Protein AF-A0AAW0JKC2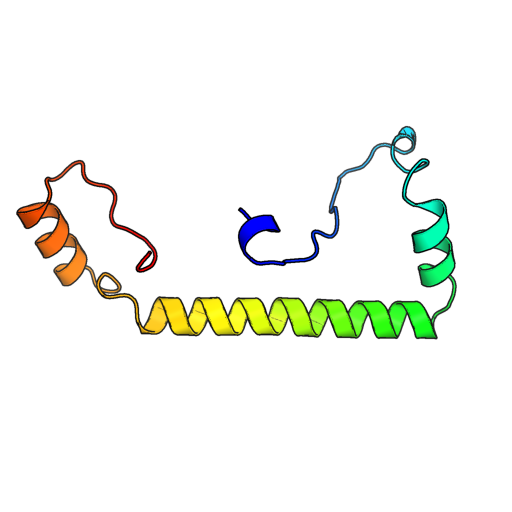-F1 (afdb_monomer_lite)

Secondary structure (DSSP, 8-state):
-GGGGT----------GGGGSSSHHHHHHHHHSHHHHHHHHHHHHHHHHHHHHHHHHHHHS-TT-SHHHHHHHHHHH-TTPPPPSS--

Foldseek 3Di:
DCVVVVHDDDDPDPDDPPVCPDPPPVVVVLCVDVVSVVVVVVVVVVSVVVVVVVLVVQCVVPQPNDPVSVVVCCVVPHVPDDDDSGDD

pLDDT: mean 73.34, std 15.55, range [43.09, 92.12]

Sequence (88 aa):
MAARFGAKIIPFGAVGEDDISENDTGLKQELKDRDKAHELYLRVKSEVGRWLAYLKEKRESDPYRNLLSRLIYLATHGFTSEIPTFKL

Structure (mmCIF, N/CA/C/O backbone):
data_AF-A0AAW0JKC2-F1
#
_entry.id   AF-A0AAW0JKC2-F1
#
loop_
_atom_site.group_PDB
_atom_site.id
_atom_site.type_symbol
_atom_site.label_atom_id
_atom_site.label_alt_id
_atom_site.label_comp_id
_atom_site.label_asym_id
_atom_site.label_entity_id
_atom_site.label_seq_id
_atom_site.pdbx_PDB_ins_code
_atom_site.Cartn_x
_atom_site.Cartn_y
_atom_site.Cartn_z
_atom_site.occupancy
_atom_site.B_iso_or_equiv
_atom_site.auth_seq_id
_atom_site.auth_comp_id
_atom_site.auth_asym_id
_atom_site.auth_atom_id
_atom_site.pdbx_PDB_model_num
ATOM 1 N N . MET A 1 1 ? -4.824 8.221 -6.883 1.00 51.38 1 MET A N 1
ATOM 2 C CA . MET A 1 1 ? -4.191 6.880 -6.842 1.00 51.38 1 MET A CA 1
ATOM 3 C C . MET A 1 1 ? -4.939 5.912 -5.921 1.00 51.38 1 MET A C 1
ATOM 5 O O . MET A 1 1 ? -5.336 4.871 -6.412 1.00 51.38 1 MET A O 1
ATOM 9 N N . ALA A 1 2 ? -5.243 6.259 -4.663 1.00 46.62 2 ALA A N 1
ATOM 10 C CA . ALA A 1 2 ? -5.995 5.393 -3.733 1.00 46.62 2 ALA A CA 1
ATOM 11 C C . ALA A 1 2 ? -7.433 5.028 -4.183 1.00 46.62 2 ALA A C 1
ATOM 13 O O . ALA A 1 2 ? -7.838 3.874 -4.067 1.00 46.62 2 ALA A O 1
ATOM 14 N N . ALA A 1 3 ? -8.170 5.967 -4.791 1.00 50.59 3 ALA A N 1
ATOM 15 C CA . ALA A 1 3 ? -9.533 5.723 -5.283 1.00 50.59 3 ALA A CA 1
ATOM 16 C C . ALA A 1 3 ? -9.618 4.661 -6.402 1.00 50.59 3 ALA A C 1
ATOM 18 O O . ALA A 1 3 ? -10.595 3.926 -6.478 1.00 50.59 3 ALA A O 1
ATOM 19 N N . ARG A 1 4 ? -8.573 4.522 -7.237 1.00 54.91 4 ARG A N 1
ATOM 20 C CA . ARG A 1 4 ? -8.526 3.515 -8.320 1.00 54.91 4 ARG A CA 1
ATOM 21 C C . ARG A 1 4 ? -8.422 2.079 -7.802 1.00 54.91 4 ARG A C 1
ATOM 23 O O . ARG A 1 4 ? -8.688 1.151 -8.553 1.00 54.91 4 ARG A O 1
ATOM 30 N N . PHE A 1 5 ? -8.036 1.910 -6.541 1.00 59.00 5 PHE A N 1
ATOM 31 C CA . PHE A 1 5 ? -7.844 0.613 -5.903 1.00 59.00 5 PHE A CA 1
ATOM 32 C C . PHE A 1 5 ? -8.952 0.287 -4.886 1.00 59.00 5 PHE A C 1
ATOM 34 O O . PHE A 1 5 ? -8.828 -0.673 -4.134 1.00 59.00 5 PHE A O 1
ATOM 41 N N . GLY A 1 6 ? -10.031 1.081 -4.833 1.00 58.94 6 GLY A N 1
ATOM 42 C CA . GLY A 1 6 ? -11.134 0.865 -3.888 1.00 58.94 6 GLY A CA 1
ATOM 43 C C . GLY A 1 6 ? -10.731 1.031 -2.418 1.00 58.94 6 GLY A C 1
ATOM 44 O O . GLY A 1 6 ? -11.421 0.534 -1.530 1.00 58.94 6 GLY A O 1
ATOM 45 N N . ALA A 1 7 ? -9.606 1.698 -2.144 1.00 55.03 7 ALA A N 1
ATOM 46 C CA . ALA A 1 7 ? -9.142 1.940 -0.787 1.00 55.03 7 ALA A CA 1
ATOM 47 C C . ALA A 1 7 ? -9.987 3.045 -0.137 1.00 55.03 7 ALA A C 1
ATOM 49 O O . ALA A 1 7 ? -10.088 4.153 -0.672 1.00 55.03 7 ALA A O 1
ATOM 50 N N . LYS A 1 8 ? -10.571 2.755 1.032 1.00 59.91 8 LYS A N 1
ATOM 51 C CA . LYS A 1 8 ? -11.230 3.769 1.857 1.00 59.91 8 LYS A CA 1
ATOM 52 C C . LYS A 1 8 ? -10.153 4.698 2.417 1.00 59.91 8 LYS A C 1
ATOM 54 O O . LYS A 1 8 ? -9.332 4.286 3.231 1.00 59.91 8 LYS A O 1
ATOM 59 N N . ILE A 1 9 ? -10.132 5.942 1.944 1.00 58.66 9 ILE A N 1
ATOM 60 C CA . ILE A 1 9 ? -9.207 6.959 2.448 1.00 58.66 9 ILE A CA 1
ATOM 61 C C . ILE A 1 9 ? -9.726 7.407 3.810 1.00 58.66 9 ILE A C 1
ATOM 63 O O . ILE A 1 9 ? -10.799 7.999 3.899 1.00 58.66 9 ILE A O 1
ATOM 67 N N . ILE A 1 10 ? -8.968 7.113 4.863 1.00 57.12 10 ILE A N 1
ATOM 68 C CA . ILE A 1 10 ? -9.161 7.760 6.158 1.00 57.12 10 ILE A CA 1
ATOM 69 C C . ILE A 1 10 ? -8.301 9.021 6.136 1.00 57.12 10 ILE A C 1
ATOM 71 O O . ILE A 1 10 ? -7.081 8.900 5.989 1.00 57.12 10 ILE A O 1
ATOM 75 N N . PRO A 1 11 ? -8.900 10.220 6.215 1.00 49.03 11 PRO A N 1
ATOM 76 C CA . PRO A 1 11 ? -8.123 11.444 6.262 1.00 49.03 11 PRO A CA 1
ATOM 77 C C . PRO A 1 11 ? -7.288 11.450 7.547 1.00 49.03 11 PRO A C 1
ATOM 79 O O . PRO A 1 11 ? -7.824 11.423 8.650 1.00 49.03 11 PRO A O 1
ATOM 82 N N . PHE A 1 12 ? -5.965 11.474 7.399 1.00 48.44 12 PHE A N 1
ATOM 83 C CA . PHE A 1 12 ? -5.046 11.871 8.462 1.00 48.44 12 PHE A CA 1
ATOM 84 C C . PHE A 1 12 ? -4.594 13.292 8.131 1.00 48.44 12 PHE A C 1
ATOM 86 O O . PHE A 1 12 ? -3.669 13.489 7.346 1.00 48.44 12 PHE A O 1
ATOM 93 N N . GLY A 1 13 ? -5.314 14.282 8.653 1.00 43.09 13 GLY A N 1
ATOM 94 C CA . GLY A 1 13 ? -4.913 15.683 8.571 1.00 43.09 13 GLY A CA 1
ATOM 95 C C . GLY A 1 13 ? -4.304 16.138 9.895 1.00 43.09 13 GLY A C 1
ATOM 96 O O . GLY A 1 13 ? -4.801 15.778 10.961 1.00 43.09 13 GLY A O 1
ATOM 97 N N . ALA A 1 14 ? -3.254 16.958 9.840 1.00 51.84 14 ALA A N 1
ATOM 98 C CA . ALA A 1 14 ? -3.013 17.937 10.896 1.00 51.84 14 ALA A CA 1
ATOM 99 C C . ALA A 1 14 ? -4.096 19.010 10.721 1.00 51.84 14 ALA A C 1
ATOM 101 O O . ALA A 1 14 ? -3.925 19.947 9.949 1.00 51.84 14 ALA A O 1
ATOM 102 N N . VAL A 1 15 ? -5.268 18.766 11.301 1.00 48.81 15 VAL A N 1
ATOM 103 C CA . VAL A 1 15 ? -6.455 19.592 11.086 1.00 48.81 15 VAL A CA 1
ATOM 104 C C . VAL A 1 15 ? -6.505 20.654 12.184 1.00 48.81 15 VAL A C 1
ATOM 106 O O . VAL A 1 15 ? -6.531 20.304 13.363 1.00 48.81 15 VAL A O 1
ATOM 109 N N . GLY A 1 16 ? -6.467 21.939 11.809 1.00 57.53 16 GLY A N 1
ATOM 110 C CA . GLY A 1 16 ? -6.840 23.026 12.719 1.00 57.53 16 GLY A CA 1
ATOM 111 C C . GLY A 1 16 ? -8.309 22.867 13.110 1.00 57.53 16 GLY A C 1
ATOM 112 O O . GLY A 1 16 ? -9.094 22.390 12.298 1.00 57.53 16 GLY A O 1
ATOM 113 N N . GLU A 1 17 ? -8.668 23.207 14.349 1.00 52.38 17 GLU A N 1
ATOM 114 C CA . GLU A 1 17 ? -9.948 22.853 14.997 1.00 52.38 17 GLU A CA 1
ATOM 115 C C . GLU A 1 17 ? -11.223 23.111 14.161 1.00 52.38 17 GLU A C 1
ATOM 117 O O . GLU A 1 17 ? -12.235 22.441 14.376 1.00 52.38 17 GLU A O 1
ATOM 122 N N . ASP A 1 18 ? -11.162 24.004 13.174 1.00 55.84 18 ASP A N 1
ATOM 123 C CA . ASP A 1 18 ? -12.303 24.513 12.415 1.00 55.84 18 ASP A CA 1
ATOM 124 C C . ASP A 1 18 ? -12.770 23.608 11.250 1.00 55.84 18 ASP A C 1
ATOM 126 O O . ASP A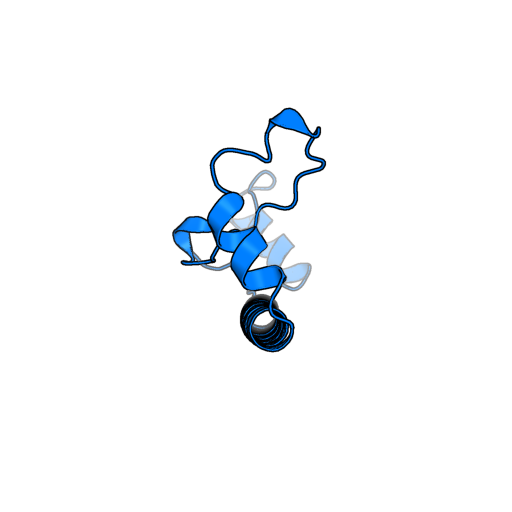 1 18 ? -13.964 23.587 10.944 1.00 55.84 18 ASP A O 1
ATOM 130 N N . ASP A 1 19 ? -11.902 22.782 10.642 1.00 51.19 19 ASP A N 1
ATOM 131 C CA . ASP A 1 19 ? -12.305 21.913 9.508 1.00 51.19 19 ASP A CA 1
ATOM 132 C C . ASP A 1 19 ? -12.959 20.590 9.964 1.00 51.19 19 ASP A C 1
ATOM 134 O O . ASP A 1 19 ? -13.398 19.764 9.158 1.00 51.19 19 ASP A O 1
ATOM 138 N N . ILE A 1 20 ? -13.042 20.363 11.278 1.00 53.38 20 ILE A N 1
ATOM 139 C CA . ILE A 1 20 ? -13.493 19.102 11.884 1.00 53.38 20 ILE A CA 1
ATOM 140 C C . ILE A 1 20 ? -15.035 19.027 12.019 1.00 53.38 20 ILE A C 1
ATOM 142 O O . ILE A 1 20 ? -15.572 18.151 12.700 1.00 53.38 20 ILE A O 1
ATOM 146 N N . SER A 1 21 ? -15.782 19.955 11.422 1.00 51.47 21 SER A N 1
ATOM 147 C CA . SER A 1 21 ? -17.222 20.106 11.681 1.00 51.47 21 SER A CA 1
ATOM 148 C C . SER A 1 21 ? -18.118 19.348 10.692 1.00 51.47 21 SER A C 1
ATOM 150 O O . SER A 1 21 ? -19.117 18.753 11.093 1.00 51.47 21 SER A O 1
ATOM 152 N N . GLU A 1 22 ? -17.765 19.291 9.405 1.00 48.81 22 GLU A N 1
ATOM 153 C CA . GLU A 1 22 ? -18.782 19.001 8.380 1.00 48.81 22 GLU A CA 1
ATOM 154 C C . GLU A 1 22 ? -18.942 17.507 8.027 1.00 48.81 22 GLU A C 1
ATOM 156 O O . GLU A 1 22 ? -20.033 17.077 7.666 1.00 48.81 22 GLU A O 1
ATOM 161 N N . ASN A 1 23 ? -17.907 16.678 8.225 1.00 49.03 23 ASN A N 1
ATOM 162 C CA . ASN A 1 23 ? -17.962 15.217 8.004 1.00 49.03 23 ASN A CA 1
ATOM 163 C C . ASN A 1 23 ? -17.789 14.374 9.280 1.00 49.03 23 ASN A C 1
ATOM 165 O O . ASN A 1 23 ? -17.905 13.148 9.241 1.00 49.03 23 ASN A O 1
ATOM 169 N N . ASP A 1 24 ? -17.491 15.007 10.414 1.00 51.72 24 ASP A N 1
ATOM 170 C CA . ASP A 1 24 ? -16.979 14.30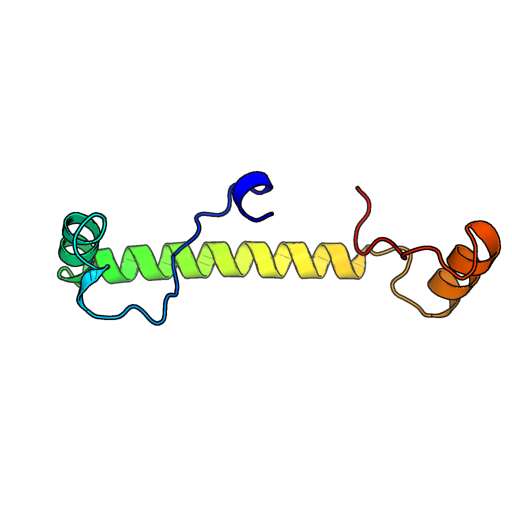8 11.595 1.00 51.72 24 ASP A CA 1
ATOM 171 C C . ASP A 1 24 ? -18.055 14.007 12.646 1.00 51.72 24 ASP A C 1
ATOM 173 O O . ASP A 1 24 ? -17.830 13.230 13.569 1.00 51.72 24 ASP A O 1
ATOM 177 N N . THR A 1 25 ? -19.252 14.583 12.526 1.00 50.22 25 THR A N 1
ATOM 178 C CA . THR A 1 25 ? -20.314 14.448 13.539 1.00 50.22 25 THR A CA 1
ATOM 179 C C . THR A 1 25 ? -20.824 13.008 13.682 1.00 50.22 25 THR A C 1
ATOM 181 O O . THR A 1 25 ? -21.012 12.545 14.809 1.00 50.22 25 THR A O 1
ATOM 184 N N . GLY A 1 26 ? -20.963 12.271 12.573 1.00 57.38 26 GLY A N 1
ATOM 185 C CA . GLY A 1 26 ? -21.348 10.853 12.575 1.00 57.38 26 GLY A CA 1
ATOM 186 C C . GLY A 1 26 ? -20.212 9.910 12.992 1.00 57.38 26 GLY A C 1
ATOM 187 O O . GLY A 1 26 ? -20.414 9.025 13.823 1.00 57.38 26 GLY A O 1
ATOM 188 N N . LEU A 1 27 ? -18.991 10.141 12.493 1.00 60.44 27 LEU A N 1
ATOM 189 C CA . LEU A 1 27 ? -17.817 9.320 12.821 1.00 60.44 27 LEU A CA 1
ATOM 190 C C . LEU A 1 27 ? -17.397 9.482 14.293 1.00 60.44 27 LEU A C 1
ATOM 192 O O . LEU A 1 27 ? -17.105 8.496 14.967 1.00 60.44 27 LEU A O 1
ATOM 196 N N . LYS A 1 28 ? -17.447 10.705 14.840 1.00 60.97 28 LYS A N 1
ATOM 197 C CA . LYS A 1 28 ? -17.212 10.972 16.270 1.00 60.97 28 LYS A CA 1
ATOM 198 C C . LYS A 1 28 ? -18.219 10.270 17.177 1.00 60.97 28 LYS A C 1
ATOM 200 O O . LYS A 1 28 ? -17.863 9.913 18.297 1.00 60.97 28 LYS A O 1
ATOM 205 N N . GLN A 1 29 ? -19.468 10.084 16.741 1.00 60.09 29 GLN A N 1
ATOM 206 C CA . GLN A 1 29 ? -20.465 9.330 17.509 1.00 60.09 29 GLN A CA 1
ATOM 207 C C . GLN A 1 29 ? -20.172 7.827 17.513 1.00 60.09 29 GLN A C 1
ATOM 209 O O . GLN A 1 29 ? -20.306 7.202 18.562 1.00 60.09 29 GLN A O 1
ATOM 214 N N . GLU A 1 30 ? -19.706 7.257 16.399 1.00 58.34 30 GLU A N 1
ATOM 215 C CA . GLU A 1 30 ? -19.260 5.856 16.349 1.00 58.34 30 GLU A CA 1
ATOM 216 C C . GLU A 1 30 ? -17.992 5.614 17.179 1.00 58.34 30 GLU A C 1
ATOM 218 O O . GLU A 1 30 ? -17.868 4.572 17.813 1.00 58.34 30 GLU A O 1
ATOM 223 N N . LEU A 1 31 ? -17.084 6.593 17.247 1.00 62.19 31 LEU A N 1
ATOM 224 C CA . LEU A 1 31 ? -15.862 6.518 18.058 1.00 62.19 31 LEU A CA 1
ATOM 225 C C . LEU A 1 31 ? -16.096 6.699 19.571 1.00 62.19 31 LEU A C 1
ATOM 227 O O . LEU A 1 31 ? -15.215 6.368 20.364 1.00 62.19 31 LEU A O 1
ATOM 231 N N . LYS A 1 32 ? -17.260 7.220 19.990 1.00 69.50 32 LYS A N 1
ATOM 232 C CA . LYS A 1 32 ? -17.645 7.304 21.415 1.00 69.50 32 LYS A CA 1
ATOM 233 C C . LYS A 1 32 ? -18.027 5.944 21.996 1.00 69.50 32 LYS A C 1
ATOM 235 O O . LYS A 1 32 ? -17.899 5.740 23.202 1.00 69.50 32 LYS A O 1
ATOM 240 N N . ASP A 1 33 ? -18.497 5.038 21.149 1.00 80.19 33 ASP A N 1
ATOM 241 C CA . ASP A 1 33 ? -18.831 3.669 21.512 1.00 80.19 33 ASP A CA 1
ATOM 242 C C . ASP A 1 33 ? -17.576 2.795 21.373 1.00 80.19 33 ASP A C 1
ATOM 244 O O . ASP A 1 33 ? -17.003 2.657 20.289 1.00 80.19 33 ASP A O 1
ATOM 248 N N . ARG A 1 34 ? -17.107 2.237 22.496 1.00 79.50 34 ARG A N 1
ATOM 249 C CA . ARG A 1 34 ? -15.839 1.491 22.546 1.00 79.50 34 ARG A CA 1
ATOM 250 C C . ARG A 1 34 ? -15.860 0.258 21.646 1.00 79.50 34 ARG A C 1
ATOM 252 O O . ARG A 1 34 ? -14.819 -0.061 21.070 1.00 79.50 34 ARG A O 1
ATOM 259 N N . ASP A 1 35 ? -17.009 -0.399 21.511 1.00 81.50 35 ASP A N 1
ATOM 260 C CA . ASP A 1 35 ? -17.126 -1.629 20.730 1.00 81.50 35 ASP A CA 1
ATOM 261 C C . ASP A 1 35 ? -17.093 -1.312 19.231 1.00 81.50 35 ASP A C 1
ATOM 263 O O . ASP A 1 35 ? -16.307 -1.898 18.484 1.00 81.50 35 ASP A O 1
ATOM 267 N N . LYS A 1 36 ? -17.823 -0.277 18.798 1.00 80.44 36 LYS A N 1
ATOM 268 C CA . LYS A 1 36 ? -17.808 0.190 17.399 1.00 80.44 36 LYS A CA 1
ATOM 269 C C . LYS A 1 36 ? -16.451 0.747 16.978 1.00 80.44 36 LYS A C 1
ATOM 271 O O . LYS A 1 36 ? -15.979 0.468 15.874 1.00 80.44 36 LYS A O 1
ATOM 276 N N . ALA A 1 37 ? -15.781 1.489 17.860 1.00 76.44 37 ALA A N 1
ATOM 277 C CA . ALA A 1 37 ? -14.422 1.964 17.614 1.00 76.44 37 ALA A CA 1
ATOM 278 C C . ALA A 1 37 ? -13.438 0.794 17.434 1.00 76.44 37 ALA A C 1
ATOM 280 O O . ALA A 1 37 ? -12.561 0.840 16.565 1.00 76.44 37 ALA A O 1
ATOM 281 N N . HIS A 1 38 ? -13.595 -0.272 18.227 1.00 83.81 38 HIS A N 1
ATOM 282 C CA . HIS A 1 38 ? -12.775 -1.472 18.108 1.00 83.81 38 HIS A CA 1
ATOM 283 C C . HIS A 1 38 ? -13.029 -2.216 16.790 1.00 83.81 38 HIS A C 1
ATOM 285 O O . HIS A 1 38 ? -12.072 -2.579 16.102 1.00 83.81 38 HIS A O 1
ATOM 291 N N . GLU A 1 39 ? -14.290 -2.380 16.386 1.00 85.25 39 GLU A N 1
ATOM 292 C CA . GLU A 1 39 ? -14.653 -2.975 15.094 1.00 85.25 39 GLU A CA 1
ATOM 293 C C . GLU A 1 39 ? -14.077 -2.187 13.910 1.00 85.25 39 GLU A C 1
ATOM 295 O O . GLU A 1 39 ? -13.479 -2.771 12.998 1.00 85.25 39 GLU A O 1
ATOM 300 N N . LEU A 1 40 ? -14.183 -0.854 13.943 1.00 82.62 40 LEU A N 1
ATOM 301 C CA . LEU A 1 40 ? -13.601 0.022 12.928 1.00 82.62 40 LEU A CA 1
ATOM 302 C C . LEU A 1 40 ? -12.077 -0.146 12.862 1.00 82.62 40 LEU A C 1
ATOM 304 O O . LEU A 1 40 ? -11.520 -0.309 11.774 1.00 82.62 40 LEU A O 1
ATOM 308 N N . TYR A 1 41 ? -11.400 -0.161 14.014 1.00 82.69 41 TYR A N 1
ATOM 309 C CA . TYR A 1 41 ? -9.958 -0.392 14.084 1.00 82.69 41 TYR A CA 1
ATOM 310 C C . TYR A 1 41 ? -9.566 -1.740 13.468 1.00 82.69 41 TYR A C 1
ATOM 312 O O . TYR A 1 41 ? -8.644 -1.797 12.651 1.00 82.69 41 TYR A O 1
ATOM 320 N N . LEU A 1 42 ? -10.268 -2.824 13.816 1.00 88.81 42 LEU A N 1
ATOM 321 C CA . LEU A 1 42 ? -9.994 -4.156 13.275 1.00 88.81 42 LEU A CA 1
ATOM 322 C C . LEU A 1 42 ? -10.194 -4.204 11.760 1.00 88.81 42 LEU A C 1
ATOM 324 O O . LEU A 1 42 ? -9.354 -4.760 11.044 1.00 88.81 42 LEU A O 1
ATOM 328 N N . ARG A 1 43 ? -11.253 -3.562 11.256 1.00 86.38 43 ARG A N 1
ATOM 329 C CA . ARG A 1 43 ? -11.496 -3.433 9.819 1.00 86.38 43 ARG A CA 1
ATOM 330 C C . ARG A 1 43 ? -10.336 -2.724 9.129 1.00 86.38 43 ARG A C 1
ATOM 332 O O . ARG A 1 43 ? -9.757 -3.289 8.202 1.00 86.38 43 ARG A O 1
ATOM 339 N N . VAL A 1 44 ? -9.936 -1.551 9.616 1.00 87.06 44 VAL A N 1
ATOM 340 C CA . VAL A 1 44 ? -8.820 -0.777 9.047 1.00 87.06 44 VAL A CA 1
ATOM 341 C C . VAL A 1 44 ? -7.514 -1.565 9.108 1.00 87.06 44 VAL A C 1
ATOM 343 O O . VAL A 1 44 ? -6.796 -1.652 8.114 1.00 87.06 44 VAL A O 1
ATOM 346 N N . LYS A 1 45 ? -7.223 -2.213 10.240 1.00 88.31 45 LYS A N 1
ATOM 347 C CA . LYS A 1 45 ? -6.042 -3.067 10.407 1.00 88.31 45 LYS A CA 1
ATOM 348 C C . LYS A 1 45 ? -6.012 -4.197 9.377 1.00 88.31 45 LYS A C 1
ATOM 350 O O . LYS A 1 45 ? -4.961 -4.455 8.789 1.00 88.31 45 LYS A O 1
ATOM 355 N N . SER A 1 46 ? -7.150 -4.846 9.128 1.00 88.00 46 SER A N 1
ATOM 356 C CA . SER A 1 46 ? -7.256 -5.901 8.115 1.00 88.00 46 SER A CA 1
ATOM 357 C C . SER A 1 46 ? -7.054 -5.363 6.694 1.00 88.00 46 SER A C 1
ATOM 359 O O . SER A 1 46 ? -6.372 -5.992 5.888 1.00 88.00 46 SER A O 1
ATOM 361 N N . GLU A 1 47 ? -7.580 -4.173 6.386 1.00 90.06 47 GLU A N 1
ATOM 362 C CA . GLU A 1 47 ? -7.410 -3.514 5.089 1.00 90.06 47 GLU A CA 1
ATOM 363 C C . GLU A 1 47 ? -5.944 -3.161 4.836 1.00 90.06 47 GLU A C 1
ATOM 365 O O . GLU A 1 47 ? -5.392 -3.539 3.803 1.00 90.06 47 GLU A O 1
ATOM 370 N N . VAL A 1 48 ? -5.279 -2.525 5.803 1.00 89.31 48 VAL A N 1
ATOM 371 C CA . VAL A 1 48 ? -3.842 -2.223 5.732 1.00 89.31 48 VAL A CA 1
ATOM 372 C C . VAL A 1 48 ? -3.022 -3.504 5.567 1.00 89.31 48 VAL A C 1
ATOM 374 O O . VAL A 1 48 ? -2.122 -3.555 4.729 1.00 89.31 48 VAL A O 1
ATOM 377 N N . GLY A 1 49 ? -3.358 -4.562 6.309 1.00 92.12 49 GLY A N 1
ATOM 378 C CA . GLY A 1 49 ? -2.722 -5.872 6.171 1.00 92.12 49 GLY A CA 1
ATOM 379 C C . GLY A 1 49 ? -2.836 -6.443 4.754 1.00 92.12 49 GLY A C 1
ATOM 380 O O . GLY A 1 49 ? -1.834 -6.888 4.192 1.00 92.12 49 GLY A O 1
ATOM 381 N N . ARG A 1 50 ? -4.026 -6.367 4.140 1.00 89.38 50 ARG A N 1
ATOM 382 C CA . ARG A 1 50 ? -4.245 -6.795 2.746 1.00 89.38 50 ARG A CA 1
ATOM 383 C C . ARG A 1 50 ? -3.400 -5.993 1.757 1.00 89.38 50 ARG A C 1
ATOM 385 O O . ARG A 1 50 ? -2.796 -6.585 0.867 1.00 89.38 50 ARG A O 1
ATOM 392 N N . TRP A 1 51 ? -3.301 -4.675 1.931 1.00 86.94 51 TRP A N 1
ATOM 393 C CA . TRP A 1 51 ? -2.465 -3.832 1.069 1.00 86.94 51 TRP A CA 1
ATOM 394 C C . TRP A 1 51 ? -0.979 -4.156 1.194 1.00 86.94 51 TRP A C 1
ATOM 396 O O . TRP A 1 51 ? -0.282 -4.250 0.185 1.00 86.94 51 TRP A O 1
ATOM 406 N N . LEU A 1 52 ? -0.489 -4.378 2.414 1.00 90.00 52 LEU A N 1
ATOM 407 C CA . LEU A 1 52 ? 0.896 -4.790 2.636 1.00 90.00 52 LEU A CA 1
ATOM 408 C C . LEU A 1 52 ? 1.192 -6.154 2.003 1.00 90.00 52 LEU A C 1
ATOM 410 O O . LEU A 1 52 ? 2.262 -6.323 1.421 1.00 90.00 52 LEU A O 1
ATOM 414 N N . ALA A 1 53 ? 0.261 -7.107 2.088 1.00 92.06 53 ALA A N 1
ATOM 415 C CA . ALA A 1 53 ? 0.393 -8.406 1.431 1.00 92.06 53 ALA A CA 1
ATOM 416 C C . ALA A 1 53 ? 0.459 -8.257 -0.097 1.00 92.06 53 ALA A C 1
ATOM 418 O O . ALA A 1 53 ? 1.399 -8.752 -0.714 1.00 92.06 53 ALA A O 1
ATOM 419 N N . TYR A 1 54 ? -0.459 -7.483 -0.683 1.00 88.44 54 TYR A N 1
ATOM 420 C CA . TYR A 1 54 ? -0.459 -7.175 -2.115 1.00 88.44 54 TYR A CA 1
ATOM 421 C C . TYR A 1 54 ? 0.861 -6.534 -2.575 1.00 88.44 54 TYR A C 1
ATOM 423 O O . TYR A 1 54 ? 1.458 -6.959 -3.561 1.00 88.44 54 TYR A O 1
ATOM 431 N N . LEU A 1 55 ? 1.361 -5.528 -1.849 1.00 86.69 55 LEU A N 1
ATOM 432 C CA . LEU A 1 55 ? 2.617 -4.854 -2.196 1.00 86.69 55 LEU A CA 1
ATOM 433 C C . LEU A 1 55 ? 3.831 -5.784 -2.085 1.00 86.69 55 LEU A C 1
ATOM 435 O O . LEU A 1 55 ? 4.755 -5.677 -2.892 1.00 86.69 55 LEU A O 1
ATOM 439 N N . LYS A 1 56 ? 3.838 -6.699 -1.108 1.00 89.00 56 LYS A N 1
ATOM 440 C CA . LYS A 1 56 ? 4.882 -7.725 -0.986 1.00 89.00 56 LYS A CA 1
ATOM 441 C C . LYS A 1 56 ? 4.862 -8.673 -2.180 1.00 89.00 56 LYS A C 1
ATOM 443 O O . LYS A 1 56 ? 5.894 -8.831 -2.820 1.00 89.00 56 LYS A O 1
ATOM 448 N N . GLU A 1 57 ? 3.697 -9.213 -2.528 1.00 90.50 57 GLU A N 1
ATOM 449 C CA . GLU A 1 57 ? 3.526 -10.102 -3.684 1.00 90.50 57 GLU A CA 1
ATOM 450 C C . GLU A 1 57 ? 3.959 -9.421 -4.992 1.00 90.50 57 GLU A C 1
ATOM 452 O O . GLU A 1 57 ? 4.690 -9.992 -5.807 1.00 90.50 57 GLU A O 1
ATOM 457 N N . LYS A 1 58 ? 3.579 -8.152 -5.180 1.00 86.19 58 LYS A N 1
ATOM 458 C CA . LYS A 1 58 ? 3.977 -7.368 -6.354 1.00 86.19 58 LYS A CA 1
ATOM 459 C C . LYS A 1 58 ? 5.471 -7.064 -6.396 1.00 86.19 58 LYS A C 1
ATOM 461 O O . LYS A 1 58 ? 6.046 -7.051 -7.477 1.00 86.19 58 LYS A O 1
ATOM 466 N N . ARG A 1 59 ? 6.115 -6.854 -5.244 1.00 85.88 59 ARG A N 1
ATOM 467 C CA . ARG A 1 59 ? 7.576 -6.707 -5.164 1.00 85.88 59 ARG A CA 1
ATOM 468 C C . ARG A 1 59 ? 8.293 -8.029 -5.428 1.00 85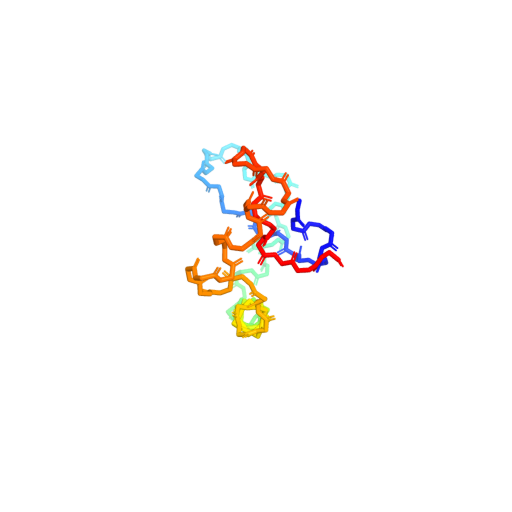.88 59 ARG A C 1
ATOM 470 O O . ARG A 1 59 ? 9.394 -8.021 -5.970 1.00 85.88 59 ARG A O 1
ATOM 477 N N . GLU A 1 60 ? 7.706 -9.156 -5.037 1.00 86.69 60 GLU A N 1
ATOM 478 C CA . GLU A 1 60 ? 8.294 -10.468 -5.300 1.00 86.69 60 GLU A CA 1
ATOM 479 C C . GLU A 1 60 ? 8.248 -10.849 -6.775 1.00 86.69 60 GLU A C 1
ATOM 481 O O . GLU A 1 60 ? 9.241 -11.351 -7.298 1.00 86.69 60 GLU A O 1
ATOM 486 N N . SER A 1 61 ? 7.135 -10.538 -7.437 1.00 85.31 61 SER A N 1
ATOM 487 C CA . SER A 1 61 ? 6.898 -10.783 -8.862 1.00 85.31 61 SER A CA 1
ATOM 488 C C . SER A 1 61 ? 7.434 -9.684 -9.796 1.00 85.31 61 SER A C 1
ATOM 490 O O . SER A 1 61 ? 7.231 -9.771 -11.010 1.00 85.31 61 SER A O 1
ATOM 492 N N . ASP A 1 62 ? 8.118 -8.662 -9.262 1.00 85.75 62 ASP A N 1
ATOM 493 C CA . ASP A 1 62 ? 8.665 -7.537 -10.033 1.00 85.75 62 ASP A CA 1
ATOM 494 C C . ASP A 1 62 ? 9.782 -8.007 -10.999 1.00 85.75 62 ASP A C 1
ATOM 496 O O . ASP A 1 62 ? 10.849 -8.441 -10.547 1.00 85.75 62 ASP A O 1
ATOM 500 N N . PRO A 1 63 ? 9.594 -7.888 -12.333 1.00 83.88 63 PRO A N 1
ATOM 501 C CA . PRO A 1 63 ? 10.608 -8.2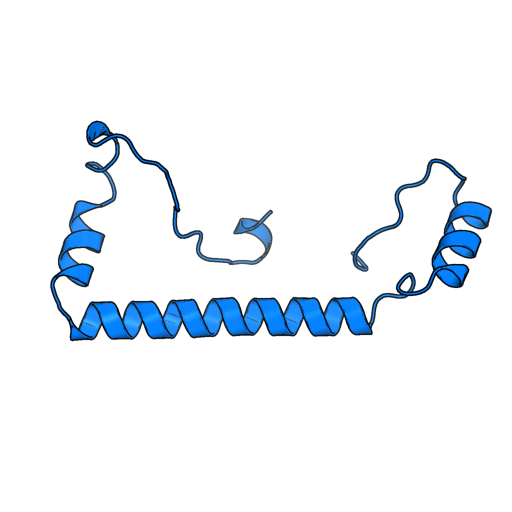59 -13.326 1.00 83.88 63 PRO A CA 1
ATOM 502 C C . PRO A 1 63 ? 11.913 -7.466 -13.198 1.00 83.88 63 PRO A C 1
ATOM 504 O O . PRO A 1 63 ? 12.977 -7.949 -13.592 1.00 83.88 63 PRO A O 1
ATOM 507 N N . TYR A 1 64 ? 11.836 -6.256 -12.642 1.00 86.06 64 TYR A N 1
ATOM 508 C CA . TYR A 1 64 ? 12.939 -5.311 -12.491 1.00 86.06 64 TYR A CA 1
ATOM 509 C C . TYR A 1 64 ? 13.459 -5.247 -11.049 1.00 86.06 64 TYR A C 1
ATOM 511 O O . TYR A 1 64 ? 14.136 -4.288 -10.663 1.00 86.06 64 TYR A O 1
ATOM 519 N N . ARG A 1 65 ? 13.171 -6.277 -10.242 1.00 83.00 65 ARG A N 1
ATOM 520 C CA . ARG A 1 65 ? 13.565 -6.346 -8.829 1.00 83.00 65 ARG A CA 1
ATOM 521 C C . ARG A 1 65 ? 15.077 -6.239 -8.618 1.00 83.00 65 ARG A C 1
ATOM 523 O O . ARG A 1 65 ? 15.511 -5.674 -7.617 1.00 83.00 65 ARG A O 1
ATOM 530 N N . ASN A 1 66 ? 15.877 -6.801 -9.525 1.00 84.50 66 ASN A N 1
ATOM 531 C CA . ASN A 1 66 ? 17.338 -6.802 -9.433 1.00 84.50 66 ASN A CA 1
ATOM 532 C C . ASN A 1 66 ? 17.982 -5.755 -10.366 1.00 84.50 66 ASN A C 1
ATOM 534 O O . ASN A 1 66 ? 17.382 -5.303 -11.342 1.00 84.50 66 ASN A O 1
ATOM 538 N N . LEU A 1 67 ? 19.224 -5.370 -10.053 1.00 85.56 67 LEU A N 1
ATOM 539 C CA . LEU A 1 67 ? 19.955 -4.333 -10.787 1.00 85.56 67 LEU A CA 1
ATOM 540 C C . LEU A 1 67 ? 20.201 -4.710 -12.257 1.00 85.56 67 LEU A C 1
ATOM 542 O O . LEU A 1 67 ? 20.118 -3.848 -13.126 1.00 85.56 67 LEU A O 1
ATOM 546 N N . LEU A 1 68 ? 20.453 -5.989 -12.547 1.00 86.75 68 LEU A N 1
ATOM 547 C CA . LEU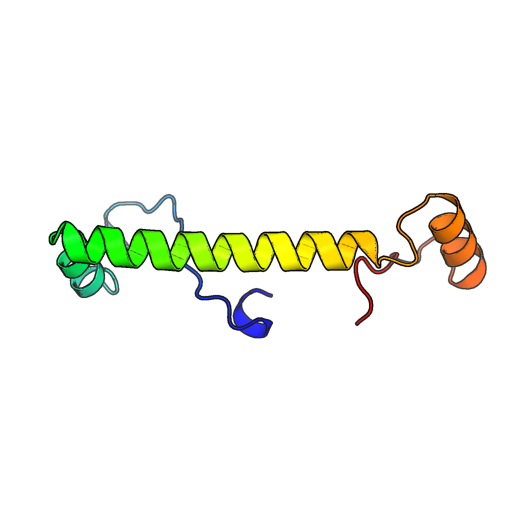 A 1 68 ? 20.717 -6.456 -13.910 1.00 86.75 68 LEU A CA 1
ATOM 548 C C . LEU A 1 68 ? 19.486 -6.293 -14.809 1.00 86.75 68 LEU A C 1
ATOM 550 O O . LEU A 1 68 ? 19.598 -5.733 -15.896 1.00 86.75 68 LEU A O 1
ATOM 554 N N . SER A 1 69 ? 18.302 -6.683 -14.332 1.00 85.88 69 SER A N 1
ATOM 555 C CA . SER A 1 69 ? 17.035 -6.475 -15.037 1.00 85.88 69 SER A CA 1
ATOM 556 C C . SER A 1 69 ? 16.788 -4.995 -15.339 1.00 85.88 69 SER A C 1
ATOM 558 O O . SER A 1 69 ? 16.315 -4.655 -16.421 1.00 85.88 69 SER A O 1
ATOM 560 N N . ARG A 1 70 ? 17.138 -4.102 -14.402 1.00 87.06 70 ARG A N 1
ATOM 561 C CA . ARG A 1 70 ? 17.018 -2.647 -14.588 1.00 87.06 70 ARG A CA 1
ATOM 562 C C . ARG A 1 70 ? 17.972 -2.121 -15.656 1.00 87.06 70 ARG A C 1
ATOM 564 O O . ARG A 1 70 ? 17.558 -1.327 -16.493 1.00 87.06 70 ARG A O 1
ATOM 571 N N . LEU A 1 71 ? 19.220 -2.587 -15.656 1.00 87.25 71 LEU A N 1
ATOM 572 C CA . LEU A 1 71 ? 20.216 -2.209 -16.661 1.00 87.25 71 LEU A CA 1
ATOM 573 C C . LEU A 1 71 ? 19.813 -2.677 -18.064 1.00 87.25 71 LEU A C 1
ATOM 575 O O . LEU A 1 71 ? 19.889 -1.898 -19.009 1.00 87.25 71 LEU A O 1
ATOM 579 N N . ILE A 1 72 ? 19.319 -3.913 -18.194 1.00 87.62 72 ILE A N 1
ATOM 580 C CA . ILE A 1 72 ? 18.825 -4.450 -19.472 1.00 87.62 72 ILE A CA 1
ATOM 581 C C . ILE A 1 72 ? 17.623 -3.637 -19.977 1.00 87.62 72 ILE A C 1
ATOM 583 O O . ILE A 1 72 ? 17.536 -3.324 -21.166 1.00 87.62 72 ILE A O 1
ATOM 587 N N . TYR A 1 73 ? 16.704 -3.252 -19.088 1.00 87.38 73 TYR A N 1
ATOM 588 C CA . TYR A 1 73 ? 15.560 -2.418 -19.459 1.00 87.38 73 TYR A CA 1
ATOM 589 C C . TYR A 1 73 ? 15.989 -1.041 -19.972 1.00 87.38 73 TYR A C 1
ATOM 591 O O . TYR A 1 73 ? 15.555 -0.629 -21.043 1.00 87.38 73 TYR A O 1
ATOM 599 N N . LEU A 1 74 ? 16.890 -0.360 -19.261 1.00 88.25 74 LEU A N 1
ATOM 600 C CA . LEU A 1 74 ? 17.423 0.938 -19.686 1.00 88.25 74 LEU A CA 1
ATOM 601 C C . LEU A 1 74 ? 18.185 0.840 -21.014 1.00 88.25 74 LEU A C 1
ATOM 603 O O . LEU A 1 74 ? 18.055 1.719 -21.860 1.00 88.25 74 LEU A O 1
ATOM 607 N N . ALA A 1 75 ? 18.926 -0.247 -21.239 1.00 88.81 75 ALA A N 1
ATOM 608 C CA . ALA A 1 75 ? 19.631 -0.465 -22.500 1.00 88.81 75 ALA A CA 1
ATOM 609 C C . ALA A 1 75 ? 18.673 -0.647 -23.691 1.00 88.81 75 ALA A C 1
ATOM 611 O O . ALA A 1 75 ? 18.992 -0.245 -24.806 1.00 88.81 75 ALA A O 1
ATOM 612 N N . THR A 1 76 ? 17.499 -1.240 -23.460 1.00 88.25 76 THR A N 1
ATOM 613 C CA . THR A 1 76 ? 16.502 -1.520 -24.508 1.00 88.25 76 THR A CA 1
ATOM 614 C C . THR A 1 76 ? 15.504 -0.381 -24.718 1.00 88.25 76 THR A C 1
ATOM 616 O O . THR A 1 76 ? 15.052 -0.179 -25.840 1.00 88.25 76 THR A O 1
ATOM 619 N N . HIS A 1 77 ? 15.173 0.373 -23.666 1.00 86.25 77 HIS A N 1
ATOM 620 C CA . HIS A 1 77 ? 14.137 1.414 -23.681 1.00 86.25 77 HIS A CA 1
ATOM 621 C C . HIS A 1 77 ? 14.702 2.842 -23.601 1.00 86.25 77 HIS A C 1
ATOM 623 O O . HIS A 1 77 ? 13.933 3.792 -23.713 1.00 86.25 77 HIS A O 1
ATOM 629 N N . GLY A 1 78 ? 16.013 3.019 -23.399 1.00 86.69 78 GLY A N 1
ATOM 630 C CA . GLY A 1 78 ? 16.682 4.317 -23.260 1.00 86.69 78 GLY A CA 1
ATOM 631 C C . GLY A 1 78 ? 17.069 4.659 -21.813 1.00 86.69 78 GLY A C 1
ATOM 632 O O . GLY A 1 78 ? 16.356 4.342 -20.864 1.00 86.69 78 GLY A O 1
ATOM 633 N N . PHE A 1 79 ? 18.203 5.347 -21.634 1.00 78.38 79 PHE A N 1
ATOM 634 C CA . PHE A 1 79 ? 18.777 5.666 -20.313 1.00 78.38 79 PHE A CA 1
ATOM 635 C C . PHE A 1 79 ? 17.962 6.667 -19.480 1.00 78.38 79 PHE A C 1
ATOM 637 O O . PHE A 1 79 ? 18.159 6.756 -18.272 1.00 78.38 79 PHE A O 1
ATOM 644 N N . THR A 1 80 ? 17.053 7.411 -20.108 1.00 80.81 80 THR A N 1
ATOM 645 C CA . THR A 1 80 ? 16.144 8.355 -19.438 1.00 80.81 80 THR A CA 1
ATOM 646 C C . THR A 1 80 ? 14.776 7.745 -19.135 1.00 80.81 80 THR A C 1
ATOM 648 O O . THR A 1 80 ? 13.887 8.453 -18.672 1.00 80.81 80 THR A O 1
ATOM 651 N N . SER A 1 81 ? 14.572 6.459 -19.430 1.00 81.88 81 SER A N 1
ATOM 652 C CA . SER A 1 81 ? 13.265 5.819 -19.300 1.00 81.88 81 SER A CA 1
ATOM 653 C C . SER A 1 81 ? 12.968 5.452 -17.851 1.00 81.88 81 SER A C 1
ATOM 655 O O . SER A 1 81 ? 13.761 4.790 -17.179 1.00 81.88 81 SER A O 1
ATOM 657 N N . GLU A 1 82 ? 11.796 5.860 -17.366 1.00 83.56 82 GLU A N 1
ATOM 658 C CA . GLU A 1 82 ? 11.329 5.476 -16.039 1.00 83.56 82 GLU A CA 1
ATOM 659 C C . GLU A 1 82 ? 11.047 3.971 -15.998 1.00 83.56 82 GLU A C 1
ATOM 661 O O . GLU A 1 82 ? 10.283 3.429 -16.802 1.00 83.56 82 GLU A O 1
ATOM 666 N N . ILE A 1 83 ? 11.685 3.280 -15.052 1.00 80.44 83 ILE A N 1
ATOM 667 C CA . ILE A 1 83 ? 11.480 1.845 -14.861 1.00 80.44 83 ILE A CA 1
ATOM 668 C C . ILE A 1 83 ? 10.148 1.654 -14.130 1.00 80.44 83 ILE A C 1
ATOM 670 O O . ILE A 1 83 ? 10.008 2.128 -12.995 1.00 80.44 83 ILE A O 1
ATOM 674 N N . PRO A 1 84 ? 9.172 0.955 -14.732 1.00 79.19 84 PRO A N 1
ATOM 675 C CA . PRO A 1 84 ? 7.877 0.758 -14.105 1.00 79.19 84 PRO A CA 1
ATOM 676 C C . PRO A 1 84 ? 8.034 -0.026 -12.799 1.00 79.19 84 PRO A C 1
ATOM 678 O O . PRO A 1 84 ? 8.723 -1.040 -12.736 1.00 79.19 84 PRO A O 1
ATOM 681 N N . THR A 1 85 ? 7.383 0.461 -11.738 1.00 69.75 85 THR A N 1
ATOM 682 C CA . THR A 1 85 ? 7.437 -0.165 -10.403 1.00 69.75 85 THR A CA 1
ATOM 683 C C . THR A 1 85 ? 6.583 -1.437 -10.326 1.00 69.75 85 THR A C 1
ATOM 685 O O . THR A 1 85 ? 6.905 -2.347 -9.571 1.00 69.75 85 THR A O 1
ATOM 688 N N . PHE A 1 86 ? 5.508 -1.517 -11.118 1.00 69.44 86 PHE A N 1
ATOM 689 C CA . PHE A 1 86 ? 4.654 -2.698 -11.265 1.00 69.44 86 PHE A CA 1
ATOM 690 C C . PHE A 1 86 ? 4.285 -2.887 -12.742 1.00 69.44 86 PHE A C 1
ATOM 692 O O . PHE A 1 86 ? 4.213 -1.905 -13.483 1.00 69.44 86 PHE A O 1
ATOM 699 N N . LYS A 1 87 ? 4.005 -4.132 -13.164 1.00 62.53 87 LYS A N 1
ATOM 700 C CA . LYS A 1 87 ? 3.309 -4.383 -14.439 1.00 62.53 87 LYS A CA 1
ATOM 701 C C . LYS A 1 87 ? 1.935 -3.701 -14.386 1.00 62.53 87 LYS A C 1
ATOM 703 O O . LYS A 1 87 ? 1.213 -3.908 -13.406 1.00 62.53 87 LYS A O 1
ATOM 708 N N . LEU A 1 88 ? 1.643 -2.876 -15.393 1.00 55.53 88 LEU A N 1
ATOM 709 C CA . LEU A 1 88 ? 0.352 -2.202 -15.579 1.00 55.53 88 LEU A CA 1
ATOM 710 C C . LEU A 1 88 ? -0.765 -3.206 -15.874 1.00 55.53 88 LEU A C 1
ATOM 712 O O . LEU A 1 88 ? -0.477 -4.212 -16.562 1.00 55.53 88 LEU A O 1
#

Radius of gyration: 20.27 Å; chains: 1; bounding box: 42×35×47 Å

Organism: Quercus suber (NCBI:txid58331)